Protein AF-A0A482V8A4-F1 (afdb_monomer_lite)

InterPro domains:
  IPR000668 Peptidase C1A, papain C-terminal [PF00112] (53-84)
  IPR013128 Peptidase C1A [PTHR12411] (10-83)
  IPR038765 Papain-like cysteine peptidase superfamily [SSF54001] (3-83)

Foldseek 3Di:
DPPPDPDDDDDDPCNPPDPVQVCQLALVDDPPVPPDPDDDDDPDDDDPDDDDPDDDCVVVVQFDDDDDPDRHNNCVVVCVVPRTPDPPDD

Radius of gyration: 18.84 Å; chains: 1; bounding box: 49×31×38 Å

Structure (mmCIF, N/CA/C/O backbone):
data_AF-A0A482V8A4-F1
#
_entry.id   AF-A0A482V8A4-F1
#
loop_
_atom_site.group_PDB
_atom_site.id
_atom_site.type_symbol
_atom_site.label_atom_id
_atom_site.label_alt_id
_atom_site.label_comp_id
_atom_site.label_asym_id
_atom_site.label_entity_id
_atom_site.label_seq_id
_atom_site.pdbx_PDB_ins_code
_atom_site.Cartn_x
_atom_site.Cartn_y
_atom_site.Cartn_z
_atom_site.occupancy
_atom_site.B_iso_or_equiv
_atom_site.auth_seq_id
_atom_site.auth_comp_id
_atom_site.auth_asym_id
_atom_site.auth_atom_id
_atom_site.pdbx_PDB_model_num
ATOM 1 N N . ALA A 1 1 ? -19.150 14.243 -8.394 1.00 53.22 1 ALA A N 1
ATOM 2 C CA . ALA A 1 1 ? -18.053 14.594 -7.466 1.00 53.22 1 ALA A CA 1
ATOM 3 C C . ALA A 1 1 ? -17.312 15.802 -8.032 1.00 53.22 1 ALA A C 1
ATOM 5 O O . ALA A 1 1 ? -17.124 15.837 -9.238 1.00 53.22 1 ALA A O 1
ATOM 6 N N . ARG A 1 2 ? -16.933 16.795 -7.216 1.00 68.38 2 ARG A N 1
ATOM 7 C CA . ARG A 1 2 ? -16.359 18.084 -7.671 1.00 68.38 2 ARG A CA 1
ATOM 8 C C . ARG A 1 2 ? -14.890 18.012 -8.138 1.00 68.38 2 ARG A C 1
ATOM 10 O O . ARG A 1 2 ? -14.260 19.045 -8.293 1.00 68.38 2 ARG A O 1
ATOM 17 N N . GLY A 1 3 ? -14.333 16.813 -8.341 1.00 81.69 3 GLY A N 1
ATOM 18 C CA . GLY A 1 3 ? -12.934 16.633 -8.760 1.00 81.69 3 GLY A CA 1
ATOM 19 C C . GLY A 1 3 ? -11.891 17.066 -7.721 1.00 81.69 3 GLY A C 1
ATOM 20 O O . GLY A 1 3 ? -10.725 17.206 -8.056 1.00 81.69 3 GLY A O 1
ATOM 21 N N . GLU A 1 4 ? -12.298 17.273 -6.466 1.00 90.50 4 GLU A N 1
ATOM 22 C CA . GLU A 1 4 ? -11.430 17.761 -5.382 1.00 90.50 4 GLU A CA 1
ATOM 23 C C . GLU A 1 4 ? -10.364 16.737 -4.953 1.00 90.50 4 GLU A C 1
ATOM 25 O O . GLU A 1 4 ? -9.372 17.099 -4.327 1.00 90.50 4 GLU A O 1
ATOM 30 N N . VAL A 1 5 ? -10.559 15.456 -5.286 1.00 93.06 5 VAL A N 1
ATOM 31 C CA . VAL A 1 5 ? -9.639 14.358 -4.968 1.00 93.06 5 VAL A CA 1
ATOM 32 C C . VAL A 1 5 ? -9.482 13.411 -6.157 1.00 93.06 5 VAL A C 1
ATOM 34 O O . VAL A 1 5 ? -10.424 13.195 -6.920 1.00 93.06 5 VAL A O 1
ATOM 37 N N . THR A 1 6 ? -8.297 12.814 -6.292 1.00 94.88 6 THR A N 1
ATOM 38 C CA . THR A 1 6 ? -7.938 11.863 -7.364 1.00 94.88 6 THR A CA 1
ATOM 39 C C . THR A 1 6 ? -8.129 10.395 -6.973 1.00 94.88 6 THR A C 1
ATOM 41 O O . THR A 1 6 ? -7.734 9.503 -7.719 1.00 94.88 6 THR A O 1
ATOM 44 N N . TYR A 1 7 ? -8.716 10.123 -5.805 1.00 92.31 7 TYR A N 1
ATOM 45 C CA . TYR A 1 7 ? -8.853 8.776 -5.254 1.00 92.31 7 TYR A CA 1
ATOM 46 C C . TYR A 1 7 ? -10.271 8.512 -4.734 1.00 92.31 7 TYR A C 1
ATOM 48 O O . TYR A 1 7 ? -11.012 9.433 -4.386 1.00 92.31 7 TYR A O 1
ATOM 56 N N . THR A 1 8 ? -10.635 7.233 -4.653 1.00 93.75 8 THR A N 1
ATOM 57 C CA . THR A 1 8 ? -11.920 6.760 -4.117 1.00 93.75 8 THR A CA 1
ATOM 58 C C . THR A 1 8 ? -11.722 6.031 -2.790 1.00 93.75 8 THR A C 1
ATOM 60 O O . THR A 1 8 ? -10.693 5.392 -2.579 1.00 93.75 8 THR A O 1
ATOM 63 N N . LYS A 1 9 ? -12.720 6.090 -1.901 1.00 92.88 9 LYS A N 1
ATOM 64 C CA . LYS A 1 9 ? -12.759 5.328 -0.642 1.00 92.88 9 LYS A CA 1
ATOM 65 C C . LYS A 1 9 ? -13.907 4.319 -0.680 1.00 92.88 9 LYS A C 1
ATOM 67 O O . LYS A 1 9 ? -14.937 4.589 -1.291 1.00 92.88 9 LYS A O 1
ATOM 72 N N . GLY A 1 10 ? -13.731 3.192 0.000 1.00 94.56 10 GLY A N 1
ATOM 73 C CA . GLY A 1 10 ? -14.751 2.162 0.192 1.00 94.56 10 GLY A CA 1
ATOM 74 C C . GLY A 1 10 ? -14.599 1.501 1.561 1.00 94.56 10 GLY A C 1
ATOM 75 O O . GLY A 1 10 ? -13.567 1.663 2.213 1.00 94.56 10 GLY A O 1
ATOM 76 N N . ILE A 1 11 ? -15.634 0.779 1.992 1.00 97.06 11 ILE A N 1
ATOM 77 C CA . ILE A 1 11 ? -15.618 0.015 3.246 1.00 97.06 11 ILE A CA 1
ATOM 78 C C . ILE A 1 11 ? -14.612 -1.138 3.140 1.00 97.06 11 ILE A C 1
ATOM 80 O O . ILE A 1 11 ? -14.538 -1.812 2.113 1.00 97.06 11 ILE A O 1
ATOM 84 N N . ASN A 1 12 ? -13.841 -1.357 4.205 1.00 94.19 12 ASN A N 1
ATOM 85 C CA . ASN A 1 12 ? -12.875 -2.446 4.343 1.00 94.19 12 ASN A CA 1
ATOM 86 C C . ASN A 1 12 ? -12.806 -2.908 5.813 1.00 94.19 12 ASN A C 1
ATOM 88 O O . ASN A 1 12 ? -13.603 -2.461 6.638 1.00 94.19 12 ASN A O 1
ATOM 92 N N . GLN A 1 13 ? -11.843 -3.771 6.151 1.00 92.31 13 GLN A N 1
ATOM 93 C CA . GLN A 1 13 ? -11.651 -4.327 7.499 1.00 92.31 13 GLN A CA 1
ATOM 94 C C . GLN A 1 13 ? -11.310 -3.302 8.603 1.00 92.31 13 GLN A C 1
ATOM 96 O O . GLN A 1 13 ? -11.110 -3.686 9.750 1.00 92.31 13 GLN A O 1
ATOM 101 N N . PHE A 1 14 ? -11.178 -2.020 8.260 1.00 92.94 14 PHE A N 1
ATOM 102 C CA . PHE A 1 14 ? -10.933 -0.925 9.199 1.00 92.94 14 PHE A CA 1
ATOM 103 C C . PHE A 1 14 ? -12.163 -0.024 9.387 1.00 92.94 14 PHE A C 1
ATOM 105 O O . PHE A 1 14 ? -12.070 0.986 10.074 1.00 92.94 14 PHE A O 1
ATOM 112 N N . GLY A 1 15 ? -13.297 -0.337 8.748 1.00 93.94 15 GLY A N 1
ATOM 113 C CA . GLY A 1 15 ? -14.479 0.531 8.730 1.00 93.94 15 GLY A CA 1
ATOM 114 C C . GLY A 1 15 ? -15.198 0.685 10.074 1.00 93.94 15 GLY A C 1
ATOM 115 O O . GLY A 1 15 ? -15.939 1.648 10.243 1.00 93.94 15 GLY A O 1
ATOM 116 N N . ASP A 1 16 ? -14.986 -0.242 11.007 1.00 94.62 16 ASP A N 1
ATOM 117 C CA . ASP A 1 16 ? -15.566 -0.264 12.353 1.00 94.62 16 ASP A CA 1
ATOM 118 C C . ASP A 1 16 ? -14.563 0.095 13.460 1.00 94.62 16 ASP A C 1
ATOM 120 O O . ASP A 1 16 ? -14.951 0.173 14.623 1.00 94.62 16 ASP A O 1
ATOM 124 N N . LYS A 1 17 ? -13.294 0.331 13.107 1.00 91.81 17 LYS A N 1
ATOM 125 C CA . LYS A 1 17 ? -12.239 0.629 14.076 1.00 91.81 17 LYS A CA 1
ATOM 126 C C . LYS A 1 17 ? -12.273 2.091 14.513 1.00 91.81 17 LYS A C 1
ATOM 128 O O . LYS A 1 17 ? -12.449 2.991 13.687 1.00 91.81 17 LYS A O 1
ATOM 133 N N . THR A 1 18 ? -12.030 2.338 15.797 1.00 93.75 18 THR A N 1
ATOM 134 C CA . THR A 1 18 ? -11.749 3.690 16.295 1.00 93.75 18 THR A CA 1
ATOM 135 C C . THR A 1 18 ? -10.382 4.178 15.810 1.00 93.75 18 THR A C 1
ATOM 137 O O . THR A 1 18 ? -9.560 3.407 15.303 1.00 93.75 18 THR A O 1
ATOM 140 N N . GLU A 1 19 ? -10.111 5.475 15.968 1.00 90.25 19 GLU A N 1
ATOM 141 C CA . GLU A 1 19 ? -8.800 6.039 15.639 1.00 90.25 19 GLU A CA 1
ATOM 142 C C . GLU A 1 19 ? -7.687 5.347 16.437 1.00 90.25 19 GLU A C 1
ATOM 144 O O . GLU A 1 19 ? -6.658 4.985 15.875 1.00 90.25 19 GLU A O 1
ATOM 149 N N . GLU A 1 20 ? -7.912 5.076 17.722 1.00 88.75 20 GLU A N 1
ATOM 150 C CA . GLU A 1 20 ? -6.952 4.406 18.599 1.00 88.75 20 GLU A CA 1
ATOM 151 C C . GLU A 1 20 ? -6.672 2.967 18.147 1.00 88.75 20 GLU A C 1
ATOM 153 O O . GLU A 1 20 ? -5.517 2.537 18.117 1.00 88.75 20 GLU A O 1
ATOM 158 N N . GLU A 1 21 ? -7.712 2.231 17.747 1.00 88.56 21 GLU A N 1
ATOM 159 C CA . GLU A 1 21 ? -7.587 0.867 17.225 1.00 88.56 21 GLU A CA 1
ATOM 160 C C . GLU A 1 21 ? -6.852 0.839 15.882 1.00 88.56 21 GLU A C 1
ATOM 162 O O . GLU A 1 21 ? -6.014 -0.032 15.639 1.00 88.56 21 GLU A O 1
ATOM 167 N N . PHE A 1 22 ? -7.113 1.816 15.012 1.00 89.50 22 PHE A N 1
ATOM 168 C CA . PHE A 1 22 ? -6.389 1.954 13.752 1.00 89.50 22 PHE A CA 1
ATOM 169 C C . PHE A 1 22 ? -4.924 2.360 13.974 1.00 89.50 22 PHE A C 1
ATOM 171 O O . PHE A 1 22 ? -4.019 1.853 13.309 1.00 89.50 22 PHE A O 1
ATOM 178 N N . MET A 1 23 ? -4.654 3.220 14.953 1.00 86.50 23 MET A N 1
ATOM 179 C CA . MET A 1 23 ? -3.294 3.602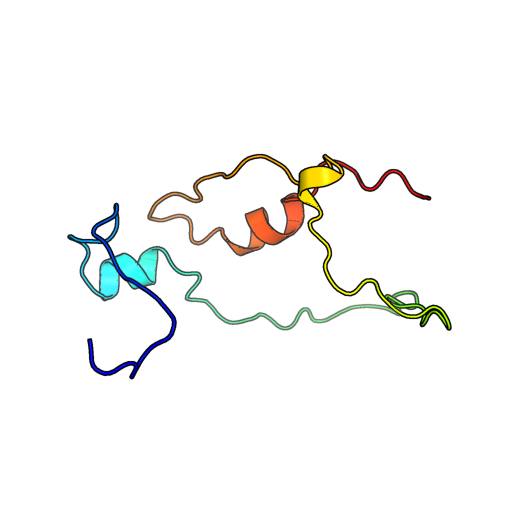 15.330 1.00 86.50 23 MET A CA 1
ATOM 180 C C . MET A 1 23 ? -2.509 2.441 15.948 1.00 86.50 23 MET A C 1
ATOM 182 O O . MET A 1 23 ? -1.294 2.389 15.772 1.00 86.50 23 MET A O 1
ATOM 186 N N . ALA A 1 24 ? -3.175 1.484 16.603 1.00 83.75 24 ALA A N 1
ATOM 187 C CA . ALA A 1 24 ? -2.550 0.252 17.088 1.00 83.75 24 ALA A CA 1
ATOM 188 C C . ALA A 1 24 ? -2.129 -0.704 15.952 1.00 83.75 24 ALA A C 1
ATOM 190 O O . ALA A 1 24 ? -1.193 -1.486 16.129 1.00 83.75 24 ALA A O 1
ATOM 191 N N . TYR A 1 25 ? -2.770 -0.617 14.780 1.00 84.75 25 TYR A N 1
ATOM 192 C CA . TYR A 1 25 ? -2.357 -1.332 13.568 1.00 84.75 25 TYR A CA 1
ATOM 193 C C . TYR A 1 25 ? -1.124 -0.687 12.915 1.00 84.75 25 TYR A C 1
ATOM 195 O O . TYR A 1 25 ? -0.227 -1.374 12.411 1.00 84.75 25 TYR A O 1
ATOM 203 N N . LEU A 1 26 ? -1.057 0.645 12.911 1.00 83.88 26 LEU A N 1
ATOM 204 C CA . LEU A 1 26 ? 0.068 1.381 12.348 1.00 83.88 26 LEU A CA 1
ATOM 205 C C . LEU A 1 26 ? 1.302 1.267 13.244 1.00 83.88 26 LEU A C 1
ATOM 207 O O . LEU A 1 26 ? 1.214 1.290 14.464 1.00 83.88 26 LEU A O 1
ATOM 211 N N . ASN A 1 27 ? 2.488 1.198 12.637 1.00 76.81 27 ASN A N 1
ATOM 212 C CA . ASN A 1 27 ? 3.726 1.338 13.397 1.00 76.81 27 ASN A CA 1
ATOM 213 C C . ASN A 1 27 ? 3.828 2.771 13.946 1.00 76.81 27 ASN A C 1
ATOM 215 O O . ASN A 1 27 ? 4.252 3.690 13.244 1.00 76.81 27 ASN A O 1
ATOM 219 N N . SER A 1 28 ? 3.410 2.944 15.199 1.00 65.31 28 SER A N 1
ATOM 220 C CA . SER A 1 28 ? 3.344 4.225 15.914 1.00 65.31 28 SER A CA 1
ATOM 221 C C . SER A 1 28 ? 4.691 4.655 16.524 1.00 65.31 28 SER A C 1
ATOM 223 O O . SER A 1 28 ? 4.839 5.768 17.035 1.00 65.31 28 SER A O 1
ATOM 225 N N . GLY A 1 29 ? 5.706 3.787 16.484 1.00 60.22 29 GLY A N 1
ATOM 226 C CA . GLY A 1 29 ? 6.877 3.893 17.346 1.00 60.22 29 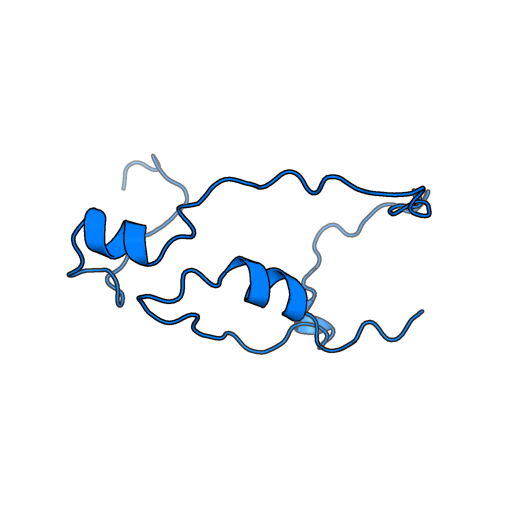GLY A CA 1
ATOM 227 C C . GLY A 1 29 ? 8.154 4.276 16.618 1.00 60.22 29 GLY A C 1
ATOM 228 O O . GLY A 1 29 ? 8.821 3.411 16.066 1.00 60.22 29 GLY A O 1
ATOM 229 N N . LYS A 1 30 ? 8.503 5.569 16.703 1.00 58.00 30 LYS A N 1
ATOM 230 C CA . LYS A 1 30 ? 9.844 6.177 16.576 1.00 58.00 30 LYS A CA 1
ATOM 231 C C . LYS A 1 30 ? 10.787 5.439 15.626 1.00 58.00 30 LYS A C 1
ATOM 233 O O . LYS A 1 30 ? 11.395 4.445 16.009 1.00 58.00 30 LYS A O 1
ATOM 238 N N . LEU A 1 31 ? 11.017 6.032 14.452 1.00 59.38 31 LEU A N 1
ATOM 239 C CA . LEU A 1 31 ? 12.194 5.760 13.628 1.00 59.38 31 LEU A CA 1
ATOM 240 C C . LEU A 1 31 ? 13.440 5.845 14.521 1.00 59.38 31 LEU A C 1
ATOM 242 O O . LEU A 1 31 ? 14.007 6.921 14.725 1.00 59.38 31 LEU A O 1
ATOM 246 N N . LEU A 1 32 ? 13.854 4.714 15.091 1.00 60.00 32 LEU A N 1
ATOM 247 C CA . LEU A 1 32 ? 15.171 4.558 15.659 1.00 60.00 32 LEU A CA 1
ATOM 248 C C . LEU A 1 32 ? 16.064 4.714 14.448 1.00 60.00 32 LEU A C 1
ATOM 250 O O . LEU A 1 32 ? 16.208 3.781 13.663 1.00 60.00 32 LEU A O 1
ATOM 254 N N . LYS A 1 33 ? 16.580 5.932 14.238 1.00 62.06 33 LYS A N 1
ATOM 255 C CA . LYS A 1 33 ? 17.642 6.156 13.268 1.00 62.06 33 LYS A CA 1
ATOM 256 C C . LYS A 1 33 ? 18.686 5.108 13.623 1.00 62.06 33 LYS A C 1
ATOM 258 O O . LYS A 1 33 ? 19.207 5.179 14.743 1.00 62.06 33 LYS A O 1
ATOM 263 N N . PRO A 1 34 ? 18.929 4.106 12.765 1.00 61.91 34 PRO A N 1
ATOM 264 C CA . PRO A 1 34 ? 19.928 3.116 13.091 1.00 61.91 34 PRO A CA 1
ATOM 265 C C . PRO A 1 34 ? 21.214 3.895 13.368 1.00 61.91 34 PRO A C 1
ATOM 267 O O . PRO A 1 34 ? 21.618 4.735 12.561 1.00 61.91 34 PRO A O 1
ATOM 270 N N . LYS A 1 35 ? 21.818 3.694 14.547 1.00 63.03 35 LYS A N 1
ATOM 271 C CA . LYS A 1 35 ? 23.199 4.121 14.788 1.00 63.03 35 LYS A CA 1
ATOM 272 C C . LYS A 1 35 ? 24.043 3.239 13.886 1.00 63.03 35 LYS A C 1
ATOM 274 O O . LYS A 1 35 ? 24.477 2.179 14.308 1.00 63.03 35 LYS A O 1
ATOM 279 N N . VAL A 1 36 ? 24.144 3.626 12.623 1.00 61.69 36 VAL A N 1
ATOM 280 C CA . VAL A 1 36 ? 24.807 2.873 11.567 1.00 61.69 36 VAL A CA 1
ATOM 281 C C . VAL A 1 36 ? 26.294 2.754 11.911 1.00 61.69 36 VAL A C 1
ATOM 283 O O . VAL A 1 36 ? 27.005 3.759 11.828 1.00 61.69 36 VAL A O 1
ATOM 286 N N . PRO A 1 37 ? 26.794 1.575 12.328 1.00 58.81 37 PRO A N 1
ATOM 287 C CA . PRO A 1 37 ? 28.211 1.364 12.543 1.00 58.81 37 PRO A CA 1
ATOM 288 C C . PRO A 1 37 ? 28.812 0.896 11.213 1.00 58.81 37 PRO A C 1
ATOM 290 O O . PRO A 1 37 ? 28.608 -0.240 10.799 1.00 58.81 37 PRO A O 1
ATOM 293 N N . GLY A 1 38 ? 29.563 1.769 10.541 1.00 58.34 38 GLY A N 1
ATOM 294 C CA . GLY A 1 38 ? 30.444 1.371 9.438 1.00 58.34 38 GLY A CA 1
ATOM 295 C C . GLY A 1 38 ? 30.084 1.903 8.050 1.00 58.34 38 GLY A C 1
ATOM 296 O O . GLY A 1 38 ? 28.965 2.321 7.761 1.00 58.34 38 GLY A O 1
ATOM 297 N N . LYS A 1 39 ? 31.107 1.917 7.187 1.00 60.84 39 LYS A N 1
ATOM 298 C CA . LYS A 1 39 ? 31.044 2.343 5.785 1.00 60.84 39 LYS A CA 1
ATOM 299 C C . LYS A 1 39 ? 30.255 1.311 4.974 1.00 60.84 39 LYS A C 1
ATOM 301 O O . LYS A 1 39 ? 30.800 0.272 4.614 1.00 60.84 39 LYS A O 1
ATOM 306 N N . TYR A 1 40 ? 28.997 1.599 4.666 1.00 63.94 40 TYR A N 1
ATOM 307 C CA . TYR A 1 40 ? 28.268 0.859 3.635 1.00 63.94 40 TYR A CA 1
ATOM 308 C C . TYR A 1 40 ? 28.901 1.150 2.265 1.00 63.94 40 TYR A C 1
ATOM 310 O O . TYR A 1 40 ? 29.327 2.278 2.000 1.00 63.94 40 TYR A O 1
ATOM 318 N N . GLY A 1 41 ? 28.978 0.139 1.392 1.00 64.25 41 GLY A N 1
ATOM 319 C CA . GLY A 1 41 ? 29.273 0.354 -0.029 1.00 64.25 41 GLY A CA 1
ATOM 320 C C . GLY A 1 41 ? 28.257 1.318 -0.654 1.00 64.25 41 GLY A C 1
ATOM 321 O O . GLY A 1 41 ? 27.206 1.582 -0.067 1.00 64.25 41 GLY A O 1
ATOM 322 N N . LYS A 1 42 ? 28.554 1.876 -1.836 1.00 62.12 42 LYS A N 1
ATOM 323 C CA . LYS A 1 42 ? 27.612 2.775 -2.525 1.00 62.12 42 LYS A CA 1
ATOM 324 C C . LYS A 1 42 ? 26.284 2.035 -2.753 1.00 62.12 42 LYS A C 1
ATOM 326 O O . LYS A 1 42 ? 26.214 1.164 -3.608 1.00 62.12 42 LYS A O 1
ATOM 331 N N . LEU A 1 43 ? 25.248 2.397 -1.990 1.00 69.00 43 LEU A N 1
ATOM 332 C CA . LEU A 1 43 ? 23.900 1.808 -2.068 1.00 69.00 43 LEU A CA 1
ATOM 333 C C . LEU A 1 43 ? 23.212 2.072 -3.416 1.00 69.00 43 LEU A C 1
ATOM 335 O O . LEU A 1 43 ? 22.242 1.412 -3.765 1.00 69.00 43 LEU A O 1
ATOM 339 N N . PHE A 1 44 ? 23.717 3.047 -4.167 1.00 78.06 44 PHE A N 1
ATOM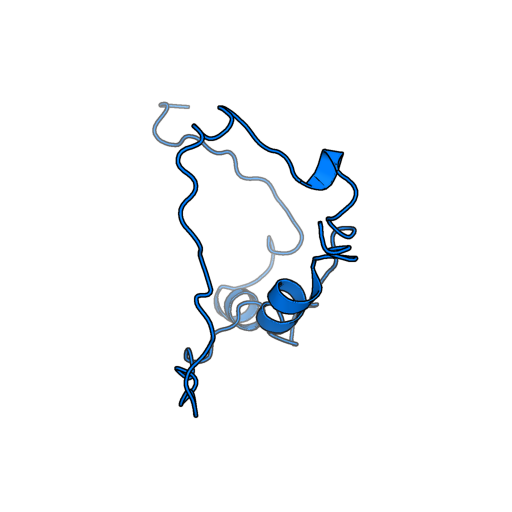 340 C CA . PHE A 1 44 ? 23.217 3.442 -5.468 1.00 78.06 44 PHE A CA 1
ATOM 341 C C . PHE A 1 44 ? 24.398 3.811 -6.364 1.00 78.06 44 PHE A C 1
ATOM 343 O O . PHE A 1 44 ? 25.268 4.596 -5.972 1.00 78.06 44 PHE A O 1
ATOM 350 N N . VAL A 1 45 ? 24.416 3.249 -7.569 1.00 79.81 45 VAL A N 1
ATOM 351 C CA . VAL A 1 45 ? 25.330 3.645 -8.639 1.00 79.81 45 VAL A CA 1
ATOM 352 C C . VAL A 1 45 ? 24.472 4.289 -9.726 1.00 79.81 45 VAL A C 1
ATOM 354 O O . VAL A 1 45 ? 23.610 3.605 -10.281 1.00 79.81 45 VAL A O 1
ATOM 357 N N . PRO A 1 46 ? 24.654 5.590 -10.009 1.00 79.50 46 PRO A N 1
ATOM 358 C CA . PRO A 1 46 ? 23.937 6.249 -11.089 1.00 79.50 46 PRO A CA 1
ATOM 359 C C . PRO A 1 46 ? 24.178 5.522 -12.412 1.00 79.50 46 PRO A C 1
ATOM 361 O O . PRO A 1 46 ? 25.300 5.106 -12.702 1.00 79.50 46 PRO A O 1
ATOM 364 N N . SER A 1 47 ? 23.127 5.381 -13.213 1.00 84.06 47 SER A N 1
ATOM 365 C CA . SER A 1 47 ? 23.232 4.906 -14.589 1.00 84.06 47 SER A CA 1
ATOM 366 C C . SER A 1 47 ? 23.004 6.080 -15.531 1.00 84.06 47 SER A C 1
ATOM 368 O O . SER A 1 47 ? 22.058 6.837 -15.334 1.00 84.06 47 SER A O 1
ATOM 370 N N . ASP A 1 48 ? 23.810 6.186 -16.586 1.00 87.56 48 ASP A N 1
ATOM 371 C CA . ASP A 1 48 ? 23.597 7.166 -17.664 1.00 87.56 48 ASP A CA 1
ATOM 372 C C . ASP A 1 48 ? 22.395 6.805 -18.563 1.00 87.56 48 ASP A C 1
ATOM 374 O O . ASP A 1 48 ? 22.060 7.517 -19.510 1.00 87.56 48 ASP A O 1
ATOM 378 N N . LYS A 1 49 ? 21.728 5.675 -18.292 1.00 86.19 49 LYS A N 1
ATOM 379 C CA . LYS A 1 49 ? 20.555 5.215 -19.035 1.00 86.19 49 LYS A CA 1
ATOM 380 C C . LYS A 1 49 ? 19.301 5.952 -18.574 1.00 86.19 49 LYS A C 1
ATOM 382 O O . LYS A 1 49 ? 19.013 6.043 -17.382 1.00 86.19 49 LYS A O 1
ATOM 387 N N . LYS A 1 50 ? 18.496 6.394 -19.542 1.00 88.75 50 LYS A N 1
ATOM 388 C CA . LYS A 1 50 ? 17.161 6.934 -19.272 1.00 88.75 50 LYS A CA 1
ATOM 389 C C . LYS A 1 50 ? 16.272 5.834 -18.659 1.00 88.75 50 LYS A C 1
ATOM 391 O O . LYS A 1 50 ? 16.228 4.736 -19.219 1.00 88.75 50 LYS A O 1
ATOM 396 N N . PRO A 1 51 ? 15.562 6.099 -17.548 1.00 87.44 51 PRO A N 1
ATOM 397 C CA . PRO A 1 51 ? 14.623 5.137 -16.984 1.00 87.44 51 PRO A CA 1
ATOM 398 C C . PRO A 1 51 ? 13.438 4.905 -17.930 1.00 87.44 51 PRO A C 1
ATOM 400 O O . PRO A 1 51 ? 13.114 5.751 -18.770 1.00 87.44 51 PRO A O 1
ATOM 403 N N . ALA A 1 52 ? 12.785 3.753 -17.781 1.00 89.94 52 ALA A N 1
ATOM 404 C CA . ALA A 1 52 ? 11.522 3.487 -18.459 1.00 89.94 52 ALA A CA 1
ATOM 405 C C . ALA A 1 52 ? 10.441 4.482 -18.002 1.00 89.94 52 ALA A C 1
ATOM 407 O O . ALA A 1 52 ? 10.500 4.997 -16.885 1.00 89.94 52 ALA A O 1
ATOM 408 N N . ALA A 1 53 ? 9.461 4.744 -18.871 1.00 94.31 53 ALA A N 1
ATOM 409 C CA . ALA A 1 53 ? 8.335 5.621 -18.547 1.00 94.31 53 ALA A CA 1
ATOM 410 C C . ALA A 1 53 ? 7.461 5.041 -17.422 1.00 94.31 53 ALA A C 1
ATOM 412 O O . ALA A 1 53 ? 6.982 5.787 -16.575 1.00 94.31 53 ALA A O 1
ATOM 413 N N . GLU A 1 54 ? 7.311 3.715 -17.392 1.00 95.31 54 GLU A N 1
ATOM 414 C CA . GLU A 1 54 ? 6.541 2.971 -16.396 1.00 95.31 54 GLU A CA 1
ATOM 415 C C . GLU A 1 54 ? 7.266 1.659 -16.074 1.00 95.31 54 GLU A C 1
ATOM 417 O O . GLU A 1 54 ? 7.896 1.052 -16.945 1.00 95.31 54 GLU A O 1
ATOM 422 N N . VAL A 1 55 ? 7.216 1.236 -14.809 1.00 92.94 55 VAL A N 1
ATOM 423 C CA . VAL A 1 55 ? 7.799 -0.028 -14.343 1.00 92.94 55 VAL A CA 1
ATOM 424 C C . VAL A 1 55 ? 6.870 -0.650 -13.311 1.00 92.94 55 VAL A C 1
ATOM 426 O O . VAL A 1 55 ? 6.629 -0.049 -12.265 1.00 92.94 55 VAL A O 1
ATOM 429 N N . ASP A 1 56 ? 6.439 -1.884 -13.564 1.00 93.94 56 ASP A N 1
ATOM 430 C CA . ASP A 1 56 ? 5.827 -2.755 -12.565 1.00 93.94 56 ASP A CA 1
ATOM 431 C C . ASP A 1 56 ? 6.750 -3.955 -12.296 1.00 93.94 56 ASP A C 1
ATOM 433 O O . ASP A 1 56 ? 7.123 -4.707 -13.197 1.00 93.94 56 ASP A O 1
ATOM 437 N N . TRP A 1 57 ? 7.181 -4.120 -11.045 1.00 91.19 57 TRP A N 1
ATOM 438 C CA . TRP A 1 57 ? 8.062 -5.224 -10.648 1.00 91.19 57 TRP A CA 1
ATOM 439 C C . TRP A 1 57 ? 7.309 -6.545 -10.456 1.00 91.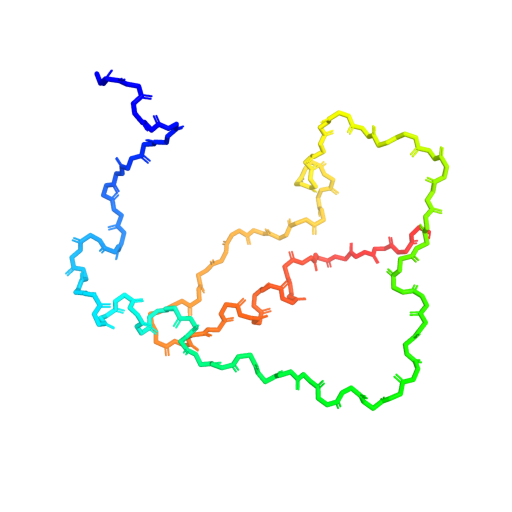19 57 TRP A C 1
ATOM 441 O O . TRP A 1 57 ? 7.943 -7.602 -10.427 1.00 91.19 57 TRP A O 1
ATOM 451 N N . ARG A 1 58 ? 5.974 -6.510 -10.355 1.00 91.88 58 ARG A N 1
ATOM 452 C CA . ARG A 1 58 ? 5.137 -7.714 -10.262 1.00 91.88 58 ARG A CA 1
ATOM 453 C C . ARG A 1 58 ? 5.205 -8.524 -11.552 1.00 91.88 58 ARG A C 1
ATOM 455 O O . ARG A 1 58 ? 5.339 -9.741 -11.483 1.00 91.88 58 ARG A O 1
ATOM 462 N N . ASP A 1 59 ? 5.267 -7.849 -12.698 1.00 93.12 59 ASP A N 1
ATOM 463 C CA . ASP A 1 59 ? 5.419 -8.474 -14.021 1.00 93.12 59 ASP A CA 1
ATOM 464 C C . ASP A 1 59 ? 6.731 -9.259 -14.160 1.00 93.12 59 ASP A C 1
ATOM 466 O O . ASP A 1 59 ? 6.855 -10.152 -14.994 1.00 93.12 59 ASP A O 1
ATOM 470 N N . LYS A 1 60 ? 7.724 -8.945 -13.320 1.00 90.69 60 LYS A N 1
ATOM 471 C CA . LYS A 1 60 ? 9.017 -9.637 -13.279 1.00 90.69 60 LYS A CA 1
ATOM 472 C C . LYS A 1 60 ? 9.056 -10.799 -12.283 1.00 90.69 60 LYS A C 1
ATOM 474 O O . LYS A 1 60 ? 10.103 -11.420 -12.139 1.00 90.69 60 LYS A O 1
ATOM 479 N N . GLY A 1 61 ? 7.966 -11.066 -11.558 1.00 88.38 61 GLY A N 1
ATOM 480 C CA . GLY A 1 61 ? 7.876 -12.174 -10.601 1.00 88.38 61 GLY A CA 1
ATOM 481 C C . GLY A 1 61 ? 8.761 -12.033 -9.356 1.00 88.38 61 GLY A C 1
ATOM 482 O O . GLY A 1 61 ? 8.968 -13.008 -8.640 1.00 88.38 61 GLY A O 1
ATOM 483 N N . VAL A 1 62 ? 9.298 -10.838 -9.078 1.00 90.31 62 VAL A N 1
ATOM 484 C CA . VAL A 1 62 ? 10.190 -10.602 -7.922 1.00 90.31 62 VAL A CA 1
ATOM 485 C C . VAL A 1 62 ? 9.444 -10.160 -6.659 1.00 90.31 62 VAL A C 1
ATOM 487 O O . VAL A 1 62 ? 10.022 -10.147 -5.569 1.00 90.31 62 VAL A O 1
ATOM 490 N N . VAL A 1 63 ? 8.169 -9.793 -6.801 1.00 91.12 63 VAL A N 1
ATOM 491 C CA . VAL A 1 63 ? 7.297 -9.329 -5.715 1.00 91.12 63 VAL A CA 1
ATOM 492 C C . VAL A 1 63 ? 6.499 -10.512 -5.177 1.00 91.12 63 VAL A C 1
ATOM 494 O O . VAL A 1 63 ? 5.851 -11.224 -5.940 1.00 91.12 63 VAL A O 1
ATOM 497 N N . THR A 1 64 ? 6.549 -10.725 -3.862 1.00 91.25 64 THR A N 1
ATOM 498 C CA . THR A 1 64 ? 5.742 -11.764 -3.200 1.00 91.25 64 THR A CA 1
ATOM 499 C C . THR A 1 64 ? 4.255 -11.394 -3.143 1.00 91.25 64 THR A C 1
ATOM 501 O O . THR A 1 64 ? 3.886 -10.232 -3.310 1.00 91.25 64 THR A O 1
ATOM 504 N N . GLU A 1 65 ? 3.389 -12.379 -2.892 1.00 92.81 65 GLU A N 1
ATOM 505 C CA . GLU A 1 65 ? 1.956 -12.139 -2.689 1.00 92.81 65 GLU A CA 1
ATOM 506 C C . GLU A 1 65 ? 1.679 -11.171 -1.528 1.00 92.81 65 GLU A C 1
ATOM 508 O O . GLU A 1 65 ? 2.470 -11.040 -0.589 1.00 92.81 65 GLU A O 1
ATOM 513 N N . VAL A 1 66 ? 0.516 -10.514 -1.579 1.00 92.62 66 VAL A N 1
ATOM 514 C CA . VAL A 1 66 ? 0.062 -9.608 -0.518 1.00 92.62 66 VAL A CA 1
ATOM 515 C C . VAL A 1 66 ? -0.176 -10.397 0.769 1.00 92.62 66 VAL A C 1
ATOM 517 O O . VAL A 1 66 ? -0.857 -11.420 0.771 1.00 92.62 66 VAL A O 1
ATOM 520 N N . LYS A 1 67 ? 0.362 -9.892 1.882 1.00 91.06 67 LYS A N 1
ATOM 521 C CA . LYS A 1 67 ? 0.237 -10.500 3.212 1.00 91.06 67 LYS A CA 1
ATOM 522 C C . LYS A 1 67 ? -0.447 -9.548 4.192 1.00 91.06 67 LYS A C 1
ATOM 524 O O . LYS A 1 67 ? -0.489 -8.341 3.963 1.00 91.06 67 LYS A O 1
ATOM 529 N N . SER A 1 68 ? -0.928 -10.092 5.309 1.00 90.56 68 SER A N 1
ATOM 530 C CA . SER A 1 68 ? -1.476 -9.321 6.431 1.00 90.56 68 SER A CA 1
ATOM 531 C C . SER A 1 68 ? -0.503 -9.308 7.610 1.00 90.56 68 SER A C 1
ATOM 533 O O . SER A 1 68 ? 0.022 -10.351 7.996 1.00 90.56 68 SER A O 1
ATOM 535 N N . GLN A 1 69 ? -0.286 -8.129 8.194 1.00 88.88 69 GLN A N 1
ATOM 536 C CA . GLN A 1 69 ? 0.494 -7.953 9.427 1.00 88.88 69 GLN A CA 1
ATOM 537 C C . GLN A 1 69 ? -0.316 -8.236 10.707 1.00 88.88 69 GLN A C 1
ATOM 539 O O . GLN A 1 69 ? 0.253 -8.263 11.797 1.00 88.88 69 GLN A O 1
ATOM 544 N N . GLY A 1 70 ? -1.634 -8.429 10.583 1.00 86.81 70 GLY A N 1
ATOM 545 C CA . GLY A 1 70 ? -2.552 -8.533 11.718 1.00 86.81 70 GLY A CA 1
ATOM 546 C C . GLY A 1 70 ? -2.735 -7.219 12.490 1.00 86.81 70 GLY A C 1
ATOM 547 O O . GLY A 1 70 ? -2.082 -6.211 12.214 1.00 86.81 70 GLY A O 1
ATOM 548 N N . ASP A 1 71 ? -3.631 -7.244 13.475 1.00 79.75 71 ASP A N 1
ATOM 549 C CA . ASP A 1 71 ? -4.143 -6.025 14.120 1.00 79.75 71 ASP A CA 1
ATOM 550 C C . ASP A 1 71 ? -3.224 -5.440 15.205 1.00 79.75 71 ASP A C 1
ATOM 552 O O . ASP A 1 71 ? -3.222 -4.232 15.405 1.00 79.75 71 ASP A O 1
ATOM 556 N N . PHE A 1 72 ? -2.405 -6.260 15.877 1.00 70.94 72 PHE A N 1
ATOM 557 C CA . PHE A 1 72 ? -1.683 -5.840 17.095 1.00 70.94 72 PHE A CA 1
ATOM 558 C C . PHE A 1 72 ? -0.151 -5.941 17.011 1.00 70.94 72 PHE A C 1
ATOM 560 O O . PHE A 1 72 ? 0.545 -5.637 17.978 1.00 70.94 72 PHE A O 1
ATOM 567 N N . CYS A 1 73 ? 0.403 -6.391 15.880 1.00 77.69 73 CYS A N 1
ATOM 568 C CA . CYS A 1 73 ? 1.836 -6.691 15.769 1.00 77.69 73 CYS A CA 1
ATOM 569 C C . CYS A 1 73 ? 2.691 -5.471 15.365 1.00 77.69 73 CYS A C 1
ATOM 571 O O . CYS A 1 73 ? 3.900 -5.478 15.587 1.00 77.69 73 CYS A O 1
ATOM 573 N N . GLN A 1 74 ? 2.087 -4.426 14.770 1.00 83.50 74 GLN A N 1
ATOM 574 C CA . GLN A 1 74 ? 2.785 -3.231 14.246 1.00 83.50 74 GLN A CA 1
ATOM 575 C C . GLN A 1 74 ? 4.015 -3.574 13.371 1.00 83.50 74 GLN A C 1
ATOM 577 O O . GLN A 1 74 ? 5.010 -2.848 13.315 1.00 83.50 74 GLN A O 1
ATOM 582 N N . SER A 1 75 ? 3.973 -4.708 12.668 1.00 85.38 75 SER A N 1
ATOM 583 C CA . SER A 1 75 ? 5.141 -5.330 12.039 1.00 85.38 75 SER A CA 1
ATOM 584 C C . SER A 1 75 ? 5.398 -4.886 10.598 1.00 85.38 75 SER A C 1
ATOM 586 O O . SER A 1 75 ? 6.176 -5.537 9.900 1.00 85.38 75 SER A O 1
ATOM 588 N N . CYS A 1 76 ? 4.782 -3.800 10.117 1.00 87.25 76 CYS A N 1
ATOM 589 C CA . CYS A 1 76 ? 4.913 -3.342 8.724 1.00 87.25 76 CYS A CA 1
ATOM 590 C C . CYS A 1 76 ? 6.378 -3.170 8.266 1.00 87.25 76 CYS A C 1
ATOM 592 O O . CYS A 1 76 ? 6.706 -3.429 7.108 1.00 87.25 76 CYS A O 1
ATOM 594 N N . TRP A 1 77 ? 7.283 -2.813 9.186 1.00 84.56 77 TRP A N 1
ATOM 595 C CA . TRP A 1 77 ? 8.725 -2.690 8.939 1.00 84.56 77 TRP A CA 1
ATOM 596 C C . TRP A 1 77 ? 9.381 -4.022 8.527 1.00 84.56 77 TRP A C 1
ATOM 598 O O . TRP A 1 77 ? 10.275 -4.041 7.677 1.00 84.56 77 TRP A O 1
ATOM 608 N N . CYS A 1 78 ? 8.912 -5.140 9.088 1.00 83.50 78 CYS A N 1
ATOM 609 C CA . CYS A 1 78 ? 9.400 -6.479 8.767 1.00 83.50 78 CYS A CA 1
ATOM 610 C C . CYS A 1 78 ? 8.947 -6.867 7.357 1.00 83.50 78 CYS A C 1
ATOM 612 O O . CYS A 1 78 ? 9.764 -7.262 6.530 1.00 83.50 78 CYS A O 1
ATOM 614 N N . PHE A 1 79 ? 7.667 -6.642 7.043 1.00 86.81 79 PHE A N 1
ATOM 615 C CA . PHE A 1 79 ? 7.097 -6.927 5.723 1.00 86.81 79 PHE A CA 1
ATOM 616 C C . PHE A 1 79 ? 7.753 -6.102 4.612 1.00 86.81 79 PHE A C 1
ATOM 618 O O . PHE A 1 79 ? 8.043 -6.650 3.553 1.00 86.81 79 PHE A O 1
ATOM 625 N N . SER A 1 80 ? 8.065 -4.828 4.871 1.00 84.06 80 SER A N 1
ATOM 626 C CA . SER A 1 80 ? 8.840 -3.995 3.941 1.00 84.06 80 SER A CA 1
ATOM 627 C C . SER A 1 80 ? 10.197 -4.634 3.615 1.00 84.06 80 SER A C 1
ATOM 629 O O . SER A 1 80 ? 10.555 -4.774 2.446 1.00 84.06 80 SER A O 1
ATOM 631 N N . SER A 1 81 ? 10.895 -5.132 4.642 1.00 81.81 81 SER A N 1
ATOM 632 C CA . SER A 1 81 ? 12.225 -5.745 4.518 1.00 81.81 81 SER A CA 1
ATOM 633 C C . SER A 1 81 ? 12.239 -7.086 3.770 1.00 81.81 81 SER A C 1
ATOM 635 O O . SER A 1 81 ? 13.246 -7.413 3.149 1.00 81.81 81 SER A O 1
ATOM 637 N N . VAL A 1 82 ? 11.152 -7.870 3.817 1.00 85.12 82 VAL A N 1
ATOM 638 C CA . VAL A 1 82 ? 11.095 -9.243 3.258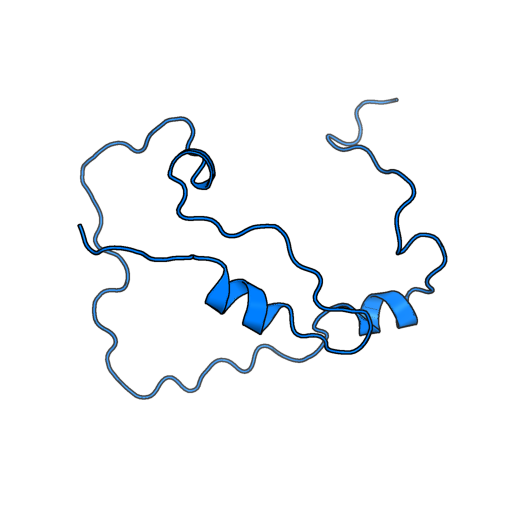 1.00 85.12 82 VAL A CA 1
ATOM 639 C C . VAL A 1 82 ? 10.213 -9.384 2.012 1.00 85.12 82 VAL A C 1
ATOM 641 O O . VAL A 1 82 ? 9.964 -10.496 1.552 1.00 85.12 82 VAL A O 1
ATOM 644 N N . SER A 1 83 ? 9.701 -8.277 1.472 1.00 81.62 83 SER A N 1
ATOM 645 C CA . SER A 1 83 ? 8.703 -8.272 0.387 1.00 81.62 83 SER A CA 1
ATOM 646 C C . SER A 1 83 ? 9.213 -8.792 -0.971 1.00 81.62 83 SER A C 1
ATOM 648 O O . SER A 1 83 ? 8.400 -9.125 -1.841 1.00 81.62 83 SER A O 1
ATOM 650 N N . ILE A 1 84 ? 10.534 -8.911 -1.143 1.00 81.50 84 ILE A N 1
ATOM 651 C CA . ILE A 1 84 ? 11.202 -9.317 -2.387 1.00 81.50 84 ILE A CA 1
ATOM 652 C C . ILE A 1 84 ? 11.634 -10.787 -2.296 1.00 81.50 84 ILE A C 1
ATOM 654 O O . ILE A 1 84 ? 12.341 -11.173 -1.367 1.00 81.50 84 ILE A O 1
ATOM 658 N N . HIS A 1 85 ? 11.219 -11.610 -3.266 1.00 65.19 85 HIS A N 1
ATOM 659 C CA . HIS A 1 85 ? 11.383 -13.071 -3.208 1.00 65.19 85 HIS A CA 1
ATOM 660 C C . HIS A 1 85 ? 12.809 -13.553 -3.523 1.00 65.19 85 HIS A C 1
ATOM 662 O O . HIS A 1 85 ? 13.243 -14.567 -2.987 1.00 65.19 85 HIS A O 1
ATOM 668 N N . LYS A 1 86 ? 13.545 -12.833 -4.372 1.00 51.81 86 LYS A N 1
ATOM 669 C CA . LYS A 1 86 ? 14.960 -13.059 -4.698 1.00 51.81 86 LYS A CA 1
ATOM 670 C C . LYS A 1 86 ? 15.367 -11.990 -5.706 1.00 51.81 86 LYS A C 1
ATOM 672 O O . LYS A 1 86 ? 14.835 -11.949 -6.810 1.00 51.81 86 LYS A O 1
ATOM 677 N N . LEU A 1 87 ? 16.319 -11.139 -5.345 1.00 50.25 87 LEU A N 1
ATOM 678 C CA . LEU A 1 87 ? 17.189 -10.530 -6.345 1.00 50.25 87 LEU A CA 1
ATOM 679 C C . LEU A 1 87 ? 18.232 -11.601 -6.656 1.00 50.25 87 LEU A C 1
ATOM 681 O O . LEU A 1 87 ? 19.246 -11.686 -5.967 1.00 50.25 87 LEU A O 1
ATOM 685 N N . GLU A 1 88 ? 17.960 -12.477 -7.628 1.00 41.50 88 GLU A N 1
ATOM 686 C CA . GLU A 1 88 ? 19.099 -13.083 -8.309 1.00 41.50 88 GLU A CA 1
ATOM 687 C C . GLU A 1 88 ? 19.860 -11.930 -8.952 1.00 41.50 88 GLU A C 1
ATOM 689 O O . GLU A 1 88 ? 19.319 -11.117 -9.703 1.00 41.50 88 GLU A O 1
ATOM 694 N N . VAL A 1 89 ? 21.081 -11.797 -8.455 1.00 37.50 89 VAL A N 1
ATOM 695 C CA . VAL A 1 89 ? 22.076 -10.808 -8.817 1.00 37.50 89 VAL A CA 1
ATOM 696 C C . VAL A 1 89 ? 22.245 -10.881 -10.333 1.00 37.50 89 VAL A C 1
ATOM 698 O O . VAL A 1 89 ? 22.705 -11.901 -10.842 1.00 37.50 89 VAL A O 1
ATOM 701 N N . PHE A 1 90 ? 21.818 -9.832 -11.038 1.00 38.47 90 PHE A N 1
ATOM 702 C CA . PHE A 1 90 ? 22.331 -9.552 -12.378 1.00 38.47 90 PHE A CA 1
ATOM 703 C C . PHE A 1 90 ? 23.793 -9.119 -12.275 1.00 38.47 90 PHE A C 1
ATOM 705 O O . PHE A 1 90 ? 24.102 -8.340 -11.341 1.00 38.47 90 PHE A O 1
#

Sequence (90 aa):
ARGEVTYTKGINQFGDKTEEEFMAYLNSGKLLKPKVPGKYGKLFVPSDKKPAAEVDWRDKGVVTEVKSQGDFCQSCWCFSSVSIHKLEVF

Organism: Asbolus verrucosus (NCBI:txid1661398)

Secondary structure (DSSP, 8-state):
--S--S------TTTT--HHHHHHHS--S--------S----S----SSPPPS---SGGGT-BPPP----SS--THHHHHHH-BS-----

pLDDT: mean 80.16, std 14.73, range [37.5, 97.0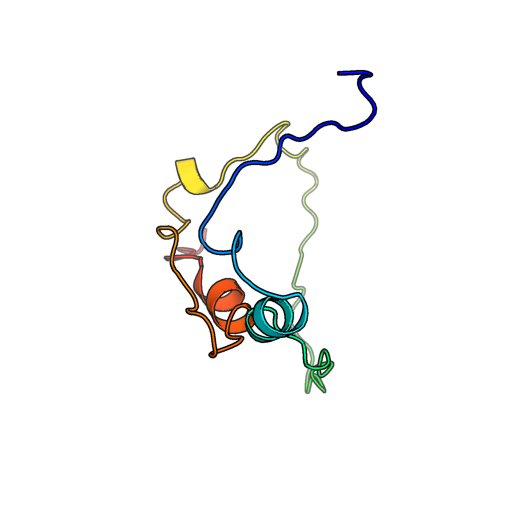6]